Protein AF-Q3SSK1-F1 (afdb_monomer)

Organism: Nitrobacter winogradskyi (strain ATCC 25391 / DSM 10237 / CIP 104748 / NCIMB 11846 / Nb-255) (NCBI:txid323098)

Sequence (100 aa):
MQNDEKHDRQLWCAVLGQAITDATTTRTGKDAQRDQHAAIQWLLTDTIDFPIVCTLAGVDPEAVRERFMRIPGVVEKFQGTQRDRRGSTTQDLTELGVFS

Structure (mmCIF, N/CA/C/O backbone):
data_AF-Q3SSK1-F1
#
_entry.id   AF-Q3SSK1-F1
#
loop_
_atom_site.group_PDB
_atom_site.id
_atom_site.type_symbol
_atom_site.label_atom_id
_atom_site.label_alt_id
_atom_site.label_comp_id
_atom_site.label_asym_id
_atom_site.label_entity_id
_atom_site.label_seq_id
_atom_site.pdbx_PDB_ins_code
_atom_site.Cartn_x
_atom_site.Cartn_y
_atom_site.Cartn_z
_atom_site.occupancy
_atom_site.B_iso_or_equiv
_atom_site.auth_seq_id
_atom_site.auth_comp_id
_atom_site.auth_asym_id
_atom_site.auth_atom_id
_atom_site.pdbx_PDB_model_num
ATOM 1 N N . MET A 1 1 ? 14.721 -20.056 -19.169 1.00 47.31 1 MET A N 1
ATOM 2 C CA . MET A 1 1 ? 14.830 -19.411 -17.842 1.00 47.31 1 MET A CA 1
ATOM 3 C C . MET A 1 1 ? 13.904 -18.194 -17.822 1.00 47.31 1 MET A C 1
ATOM 5 O O . MET A 1 1 ? 14.378 -17.082 -17.953 1.00 47.31 1 MET A O 1
ATOM 9 N N . GLN A 1 2 ? 12.580 -18.398 -17.794 1.00 51.62 2 GLN A N 1
ATOM 10 C CA . GLN A 1 2 ? 11.576 -17.323 -17.981 1.00 51.62 2 GLN A CA 1
ATOM 11 C C . GLN A 1 2 ? 10.466 -17.334 -16.909 1.00 51.62 2 GLN A C 1
ATOM 13 O O . GLN A 1 2 ? 9.464 -16.632 -17.044 1.00 51.62 2 GLN A O 1
ATOM 18 N N . ASN A 1 3 ? 10.603 -18.187 -15.887 1.00 55.69 3 ASN A N 1
ATOM 19 C CA . ASN A 1 3 ? 9.578 -18.382 -14.860 1.00 55.69 3 ASN A CA 1
ATOM 20 C C . ASN A 1 3 ? 9.848 -17.561 -13.596 1.00 55.69 3 ASN A C 1
ATOM 22 O O . ASN A 1 3 ? 8.883 -17.179 -12.943 1.00 55.69 3 ASN A O 1
ATOM 26 N N . ASP A 1 4 ? 11.107 -17.238 -13.299 1.00 61.16 4 ASP A N 1
ATOM 27 C CA . ASP A 1 4 ? 11.490 -16.521 -12.078 1.00 61.16 4 ASP A CA 1
ATOM 28 C C . ASP A 1 4 ? 10.970 -15.075 -12.081 1.00 61.16 4 ASP A C 1
ATOM 30 O O . ASP A 1 4 ? 10.250 -14.685 -11.172 1.00 61.16 4 ASP A O 1
ATOM 34 N N . GLU A 1 5 ? 11.138 -14.335 -13.184 1.00 63.31 5 GLU A N 1
ATOM 35 C CA . GLU A 1 5 ? 10.700 -12.929 -13.292 1.00 63.31 5 GLU A CA 1
ATOM 36 C C . GLU A 1 5 ? 9.182 -12.746 -13.118 1.00 63.31 5 GLU A C 1
ATOM 38 O O . GLU A 1 5 ? 8.701 -11.741 -12.591 1.00 63.31 5 GLU A O 1
ATOM 43 N N . LYS A 1 6 ? 8.391 -13.730 -13.568 1.00 65.75 6 LYS A N 1
ATOM 44 C CA . LYS A 1 6 ? 6.933 -13.721 -13.377 1.00 65.75 6 LYS A CA 1
ATOM 45 C C . LYS A 1 6 ? 6.563 -14.034 -11.930 1.00 65.75 6 LYS A C 1
ATOM 47 O O . LYS A 1 6 ? 5.584 -13.474 -11.440 1.00 65.75 6 LYS A O 1
ATOM 52 N N . HIS A 1 7 ? 7.324 -14.914 -11.283 1.00 70.50 7 HIS A N 1
ATOM 53 C CA . HIS A 1 7 ? 7.134 -15.287 -9.886 1.00 70.50 7 HIS A CA 1
ATOM 54 C C . HIS A 1 7 ? 7.490 -14.124 -8.958 1.00 70.50 7 HIS A C 1
ATOM 56 O O . HIS A 1 7 ? 6.688 -13.762 -8.101 1.00 70.50 7 HIS A O 1
ATOM 62 N N . ASP A 1 8 ? 8.620 -13.464 -9.207 1.00 75.88 8 ASP A N 1
ATOM 63 C CA . ASP A 1 8 ? 9.052 -12.278 -8.470 1.00 75.88 8 ASP A CA 1
ATOM 64 C C . ASP A 1 8 ? 8.027 -11.154 -8.599 1.00 75.88 8 ASP A C 1
ATOM 66 O O . ASP A 1 8 ? 7.572 -10.601 -7.600 1.00 75.88 8 ASP A O 1
ATOM 70 N N . ARG A 1 9 ? 7.550 -10.873 -9.818 1.00 80.19 9 ARG A N 1
ATOM 71 C CA . ARG A 1 9 ? 6.507 -9.860 -10.020 1.00 80.19 9 ARG A CA 1
ATOM 7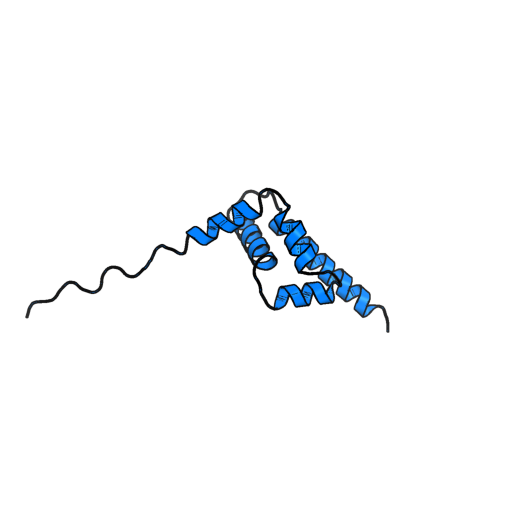2 C C . ARG A 1 9 ? 5.219 -10.190 -9.260 1.00 80.19 9 ARG A C 1
ATOM 74 O O . ARG A 1 9 ? 4.602 -9.299 -8.683 1.00 80.19 9 ARG A O 1
ATOM 81 N N . GLN A 1 10 ? 4.803 -11.457 -9.248 1.00 82.50 10 GLN A N 1
ATOM 82 C CA . GLN A 1 10 ? 3.621 -11.898 -8.501 1.00 82.50 10 GLN A CA 1
ATOM 83 C C . GLN A 1 10 ? 3.802 -11.741 -6.989 1.00 82.50 10 GLN A C 1
ATOM 85 O O . GLN A 1 10 ? 2.863 -11.314 -6.317 1.00 82.50 10 GLN A O 1
ATOM 90 N N . LEU A 1 11 ? 4.998 -12.022 -6.468 1.00 85.94 11 LEU A N 1
ATOM 91 C CA . LEU A 1 11 ? 5.339 -11.799 -5.065 1.00 85.94 11 LEU A CA 1
ATOM 92 C C . LEU A 1 11 ? 5.254 -10.313 -4.711 1.00 85.94 11 LEU A C 1
ATOM 94 O O . LEU A 1 11 ? 4.569 -9.955 -3.756 1.00 85.94 11 LEU A O 1
ATOM 98 N N . TRP A 1 12 ? 5.858 -9.432 -5.510 1.00 85.56 12 TRP A N 1
ATOM 99 C CA . TRP A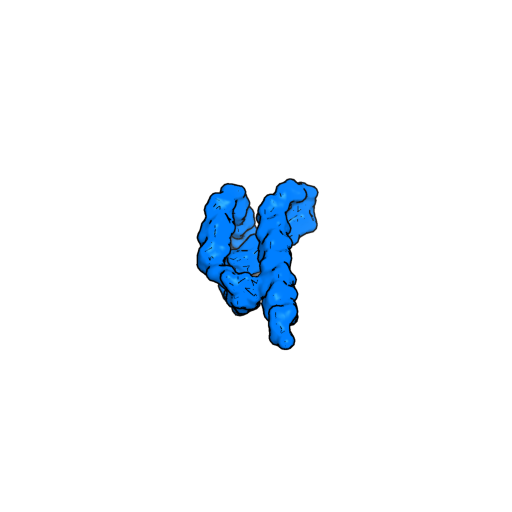 1 12 ? 5.813 -7.990 -5.255 1.00 85.56 12 TRP A CA 1
ATOM 100 C C . TRP A 1 12 ? 4.400 -7.410 -5.389 1.00 85.56 12 TRP A C 1
ATOM 102 O O . TRP A 1 12 ? 3.998 -6.582 -4.572 1.00 85.56 12 TRP A O 1
ATOM 112 N N . CYS A 1 13 ? 3.593 -7.901 -6.336 1.00 84.00 13 CYS A N 1
ATOM 113 C CA . CYS A 1 13 ? 2.167 -7.576 -6.392 1.00 84.00 13 CYS A CA 1
ATOM 114 C C . CYS A 1 13 ? 1.410 -8.052 -5.143 1.00 84.00 13 CYS A C 1
ATOM 116 O O . CYS A 1 13 ? 0.541 -7.329 -4.657 1.00 84.00 13 CYS A O 1
ATOM 118 N N . ALA A 1 14 ? 1.728 -9.236 -4.611 1.00 87.31 14 ALA A N 1
ATOM 119 C CA . ALA A 1 14 ? 1.115 -9.739 -3.384 1.00 87.31 14 ALA A CA 1
ATOM 120 C C . ALA A 1 14 ? 1.499 -8.880 -2.171 1.00 87.31 14 ALA A C 1
ATOM 122 O O . ALA A 1 14 ? 0.628 -8.544 -1.373 1.00 87.31 14 ALA A O 1
ATOM 123 N N . VAL A 1 15 ? 2.761 -8.451 -2.070 1.00 86.62 15 VAL A N 1
ATOM 124 C CA . VAL A 1 15 ? 3.233 -7.536 -1.017 1.00 86.62 15 VAL A CA 1
ATOM 125 C C . VAL A 1 15 ? 2.515 -6.186 -1.100 1.00 86.62 15 VAL A C 1
ATOM 127 O O . VAL A 1 15 ? 2.018 -5.697 -0.089 1.00 86.62 15 VAL A O 1
ATOM 130 N N . LEU A 1 16 ? 2.387 -5.606 -2.298 1.00 84.38 16 LEU A N 1
ATOM 131 C CA . LEU A 1 16 ? 1.638 -4.360 -2.505 1.00 84.38 16 LEU A CA 1
ATOM 132 C C . LEU A 1 16 ? 0.153 -4.516 -2.154 1.00 84.38 16 LEU A C 1
ATOM 134 O O . LEU A 1 16 ? -0.418 -3.660 -1.481 1.00 84.38 16 LEU A O 1
ATOM 138 N N . GLY A 1 17 ? -0.473 -5.616 -2.576 1.00 84.56 17 GLY A N 1
ATOM 139 C CA . GLY A 1 17 ? -1.866 -5.918 -2.248 1.00 84.56 17 GLY A CA 1
ATOM 140 C C . GLY A 1 17 ? -2.089 -6.090 -0.745 1.00 84.56 17 GLY A C 1
ATOM 141 O O . GLY A 1 17 ? -3.068 -5.570 -0.207 1.00 84.56 17 GLY A O 1
ATOM 142 N N . GLN A 1 18 ? -1.156 -6.753 -0.060 1.00 85.62 18 GLN A N 1
ATOM 143 C CA . GLN A 1 18 ?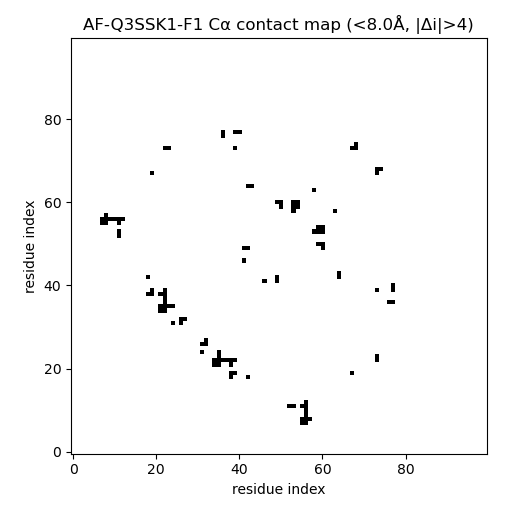 -1.173 -6.903 1.392 1.00 85.62 18 GLN A CA 1
ATOM 144 C C . GLN A 1 18 ? -1.027 -5.545 2.082 1.00 85.62 18 GLN A C 1
ATOM 146 O O . GLN A 1 18 ? -1.849 -5.210 2.925 1.00 85.62 18 GLN A O 1
ATOM 151 N N . ALA A 1 19 ? -0.067 -4.715 1.665 1.00 85.00 19 ALA A N 1
ATOM 152 C CA . ALA A 1 19 ? 0.130 -3.384 2.233 1.00 85.00 19 ALA A CA 1
ATOM 153 C C . ALA A 1 19 ? -1.112 -2.495 2.073 1.00 85.00 19 ALA A C 1
ATOM 155 O O . ALA A 1 19 ? -1.508 -1.807 3.010 1.00 85.00 19 ALA A O 1
ATOM 156 N N . ILE A 1 20 ? -1.779 -2.539 0.914 1.00 83.38 20 ILE A N 1
ATOM 157 C CA . ILE A 1 20 ? -3.043 -1.820 0.696 1.00 83.38 20 ILE A CA 1
ATOM 158 C C . ILE A 1 20 ? -4.156 -2.393 1.583 1.00 83.38 20 ILE A C 1
ATOM 160 O O . ILE A 1 20 ? -4.941 -1.631 2.148 1.00 83.38 20 ILE A O 1
ATOM 164 N N . THR A 1 21 ? -4.232 -3.716 1.730 1.00 85.94 21 THR A N 1
ATOM 165 C CA . THR A 1 21 ? -5.225 -4.383 2.589 1.00 85.94 21 THR A CA 1
ATOM 166 C C . THR A 1 21 ? -5.030 -4.001 4.055 1.00 85.94 21 THR A C 1
ATOM 168 O O . THR A 1 21 ? -5.993 -3.633 4.725 1.00 85.94 21 THR A O 1
ATOM 171 N N . ASP A 1 22 ? -3.790 -3.993 4.535 1.00 83.38 22 ASP A N 1
ATOM 172 C CA . ASP A 1 22 ? -3.442 -3.586 5.896 1.00 83.38 22 ASP A CA 1
ATOM 173 C C . ASP A 1 22 ? -3.718 -2.095 6.109 1.00 83.38 22 ASP A C 1
ATOM 175 O O . ASP A 1 22 ? -4.266 -1.691 7.134 1.00 83.38 22 ASP A O 1
ATOM 179 N N . ALA A 1 23 ? -3.452 -1.265 5.102 1.00 82.62 23 ALA A N 1
ATOM 180 C CA . ALA A 1 23 ? -3.720 0.164 5.162 1.00 82.62 23 ALA A CA 1
ATOM 181 C C . ALA A 1 23 ? -5.225 0.508 5.095 1.00 82.62 23 ALA A C 1
ATOM 183 O O . ALA A 1 23 ? -5.667 1.520 5.648 1.00 82.62 23 ALA A O 1
ATOM 184 N N . THR A 1 24 ? -6.038 -0.341 4.463 1.00 81.44 24 THR A N 1
ATOM 185 C CA . THR A 1 24 ? -7.501 -0.180 4.346 1.00 81.44 24 THR A CA 1
ATOM 186 C C . THR A 1 24 ? -8.290 -1.014 5.351 1.00 81.44 24 THR A C 1
ATOM 188 O O . THR A 1 24 ? -9.520 -0.941 5.380 1.00 81.44 24 THR A O 1
ATOM 191 N N . THR A 1 25 ? -7.607 -1.770 6.213 1.00 81.06 25 THR A N 1
ATOM 192 C CA . THR A 1 25 ? -8.257 -2.637 7.191 1.00 81.06 25 THR A CA 1
ATOM 193 C C . THR A 1 25 ? -9.187 -1.837 8.105 1.00 81.06 25 THR A C 1
ATOM 195 O O . THR A 1 25 ? -8.869 -0.738 8.572 1.00 81.06 25 THR A O 1
ATOM 198 N N . THR A 1 26 ? -10.365 -2.398 8.363 1.00 75.00 26 THR A N 1
ATOM 199 C CA . THR A 1 26 ? -11.369 -1.848 9.288 1.00 75.00 26 THR A CA 1
ATOM 200 C C . THR A 1 26 ? -11.280 -2.487 10.672 1.00 75.00 26 THR A C 1
ATOM 202 O O . THR A 1 26 ? -12.131 -2.242 11.527 1.00 75.00 26 THR A O 1
ATOM 205 N N . ARG A 1 27 ? -10.251 -3.316 10.911 1.00 77.88 27 ARG A N 1
ATOM 206 C CA . ARG A 1 27 ? -10.040 -3.970 12.202 1.00 77.88 27 ARG A CA 1
ATOM 207 C C . ARG A 1 27 ? -9.880 -2.936 13.311 1.00 77.88 27 ARG A C 1
ATOM 209 O O . ARG A 1 27 ? -9.090 -2.000 13.222 1.00 77.88 27 ARG A O 1
ATOM 216 N N . THR A 1 28 ? -10.627 -3.148 14.386 1.00 72.19 28 THR A N 1
ATOM 217 C CA . THR A 1 28 ? -10.604 -2.311 15.581 1.00 72.19 28 THR A CA 1
ATOM 218 C C . THR A 1 28 ? -9.637 -2.898 16.602 1.00 72.19 28 THR A C 1
ATOM 220 O O . THR A 1 28 ? -9.774 -4.055 16.993 1.00 72.19 28 THR A O 1
ATOM 223 N N . GLY A 1 29 ? -8.668 -2.108 17.050 1.00 77.62 29 GLY A N 1
ATOM 224 C CA . GLY A 1 29 ? -7.679 -2.518 18.045 1.00 77.62 29 GLY A CA 1
ATOM 225 C C . GLY A 1 29 ? -6.438 -1.641 17.956 1.00 77.62 29 GLY A C 1
ATOM 226 O O . GLY A 1 29 ? -6.128 -1.129 16.883 1.00 77.62 29 GLY A O 1
ATOM 227 N N . LYS A 1 30 ? -5.732 -1.447 19.076 1.00 76.88 30 LYS A N 1
ATOM 228 C CA . LYS A 1 30 ? -4.523 -0.607 19.099 1.00 76.88 30 LYS A CA 1
ATOM 229 C C . LYS A 1 30 ? -3.452 -1.141 18.146 1.00 76.88 30 LYS A C 1
ATOM 231 O O . LYS A 1 30 ? -2.862 -0.357 17.416 1.00 76.88 30 LYS A O 1
ATOM 236 N N . ASP A 1 31 ? -3.257 -2.457 18.104 1.00 78.69 31 ASP A N 1
ATOM 237 C CA . ASP A 1 31 ? -2.270 -3.083 17.217 1.00 78.69 31 ASP A CA 1
ATOM 238 C C . ASP A 1 31 ? -2.681 -2.966 15.746 1.00 78.69 31 ASP A C 1
ATOM 240 O O . ASP A 1 31 ? -1.914 -2.459 14.938 1.00 78.69 31 ASP A O 1
ATOM 244 N N . ALA A 1 32 ? -3.947 -3.254 15.426 1.00 77.75 32 ALA A N 1
ATOM 245 C CA . ALA A 1 32 ? -4.481 -3.078 14.074 1.00 77.75 32 ALA A CA 1
ATOM 246 C C . ALA A 1 32 ? -4.377 -1.624 13.574 1.00 77.75 32 ALA A C 1
ATOM 248 O O . ALA A 1 32 ? -4.099 -1.385 12.402 1.00 77.75 32 ALA A O 1
ATOM 249 N N . GLN A 1 33 ? -4.568 -0.641 14.459 1.00 79.56 33 GLN A N 1
ATOM 250 C CA . GLN A 1 33 ? -4.425 0.773 14.118 1.00 79.56 33 GLN A CA 1
ATOM 251 C C . GLN A 1 33 ? -2.956 1.162 13.884 1.00 79.56 33 GLN A C 1
ATOM 253 O O . GLN A 1 33 ? -2.680 1.996 13.021 1.00 79.56 33 GLN A O 1
ATOM 258 N N . ARG A 1 34 ? -2.014 0.556 14.618 1.00 79.94 34 ARG A N 1
ATOM 259 C CA . ARG A 1 34 ? -0.569 0.747 14.413 1.00 79.94 34 ARG A CA 1
ATOM 260 C C . ARG A 1 34 ? -0.110 0.139 13.095 1.00 79.94 34 ARG A C 1
ATOM 262 O O . ARG A 1 34 ? 0.583 0.829 12.354 1.00 79.94 34 ARG A O 1
ATOM 269 N N . ASP A 1 35 ? -0.537 -1.082 12.788 1.00 81.12 35 ASP A N 1
ATOM 270 C CA .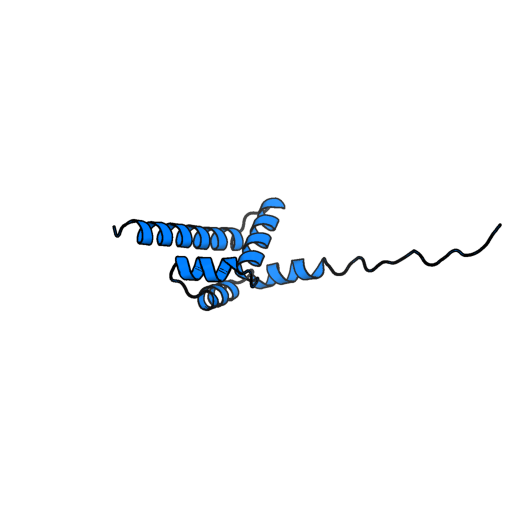 ASP A 1 35 ? -0.205 -1.770 11.536 1.00 81.12 35 ASP A CA 1
ATOM 271 C C . ASP A 1 35 ? -0.773 -1.009 10.334 1.00 81.12 35 ASP A C 1
ATOM 273 O O . ASP A 1 35 ? -0.052 -0.709 9.383 1.00 81.12 35 ASP A O 1
ATOM 277 N N . GLN A 1 36 ? -2.033 -0.569 10.433 1.00 82.19 36 GLN A N 1
ATOM 278 C CA . GLN A 1 36 ? -2.657 0.297 9.437 1.00 82.19 36 GLN A CA 1
ATOM 279 C C . GLN A 1 36 ? -1.857 1.586 9.236 1.00 82.19 36 GLN A C 1
ATOM 281 O O . GLN A 1 36 ? -1.599 1.993 8.105 1.00 82.19 36 GLN A O 1
ATOM 286 N N . HIS A 1 37 ? -1.453 2.246 10.323 1.00 79.56 37 HIS A N 1
ATOM 287 C CA . HIS A 1 37 ? -0.706 3.492 10.227 1.00 79.56 37 HIS A CA 1
ATOM 288 C C . HIS A 1 37 ? 0.696 3.283 9.643 1.00 79.56 37 HIS A C 1
ATOM 290 O O . HIS A 1 37 ? 1.131 4.085 8.821 1.00 79.56 37 HIS A O 1
ATOM 296 N N . ALA A 1 38 ? 1.385 2.205 10.019 1.00 82.12 38 ALA A N 1
ATOM 297 C CA . ALA A 1 38 ? 2.681 1.837 9.463 1.00 82.12 38 ALA A CA 1
ATOM 298 C C . ALA A 1 38 ? 2.584 1.544 7.958 1.00 82.12 38 ALA A C 1
ATOM 300 O O . ALA A 1 38 ? 3.413 2.033 7.195 1.00 82.12 38 ALA A O 1
ATOM 301 N N . ALA A 1 39 ? 1.540 0.835 7.518 1.00 84.06 39 ALA A N 1
ATOM 302 C CA . ALA A 1 39 ? 1.290 0.560 6.106 1.00 84.06 39 ALA A CA 1
ATOM 303 C C . ALA A 1 39 ? 0.967 1.841 5.314 1.00 84.06 39 ALA A C 1
ATOM 305 O O . ALA A 1 39 ? 1.535 2.068 4.248 1.00 84.06 39 ALA A O 1
ATOM 306 N N . ILE A 1 40 ? 0.120 2.727 5.857 1.00 83.12 40 ILE A N 1
ATOM 307 C CA . ILE A 1 40 ? -0.170 4.041 5.255 1.00 83.12 40 ILE A CA 1
ATOM 308 C C . ILE A 1 40 ? 1.110 4.880 5.149 1.00 83.12 40 ILE A C 1
ATOM 310 O O . ILE A 1 40 ? 1.372 5.466 4.101 1.00 83.12 40 ILE A O 1
ATOM 314 N N . GLN A 1 41 ? 1.914 4.938 6.217 1.00 81.94 41 GLN A N 1
ATOM 315 C CA . GLN A 1 41 ? 3.200 5.638 6.215 1.00 81.94 41 GLN A CA 1
ATOM 316 C C . GLN A 1 41 ? 4.136 5.050 5.161 1.00 81.94 41 GLN A C 1
ATOM 318 O O . GLN A 1 41 ? 4.743 5.813 4.424 1.00 81.94 41 GLN A O 1
ATOM 323 N N . TRP A 1 42 ? 4.227 3.728 5.041 1.00 81.19 42 TRP A N 1
ATOM 324 C CA . TRP A 1 42 ? 5.076 3.077 4.046 1.00 81.19 42 TRP A CA 1
ATOM 325 C C . TRP A 1 42 ? 4.636 3.365 2.600 1.00 81.19 42 TRP A C 1
ATOM 327 O O . TRP A 1 42 ? 5.486 3.598 1.748 1.00 81.19 42 TRP A O 1
ATOM 337 N N . LEU A 1 43 ? 3.326 3.429 2.328 1.00 78.12 43 LEU A N 1
ATOM 338 C CA . LEU A 1 43 ? 2.779 3.749 1.000 1.00 78.12 43 LEU A CA 1
ATOM 339 C C . LEU A 1 43 ? 2.917 5.237 0.621 1.00 78.12 43 LEU A C 1
ATOM 341 O O . LEU A 1 43 ? 3.075 5.567 -0.557 1.00 78.12 43 LEU A O 1
ATOM 345 N N . LEU A 1 44 ? 2.811 6.141 1.601 1.00 76.06 44 LEU A N 1
ATOM 346 C CA . LEU A 1 44 ? 2.793 7.594 1.379 1.00 76.06 44 LEU A CA 1
ATOM 347 C C . LEU A 1 44 ? 4.147 8.277 1.600 1.00 76.06 44 LEU A C 1
ATOM 349 O O . LEU A 1 44 ? 4.350 9.382 1.103 1.00 76.06 44 LEU A O 1
ATOM 353 N N . THR A 1 45 ? 5.061 7.657 2.344 1.00 76.00 45 THR A N 1
ATOM 354 C CA . THR A 1 45 ? 6.407 8.199 2.553 1.00 76.00 45 THR A CA 1
ATOM 355 C C . THR A 1 45 ? 7.278 7.888 1.345 1.00 76.00 45 THR A C 1
ATOM 357 O O . THR A 1 45 ? 7.190 6.817 0.745 1.00 76.00 45 THR A O 1
ATO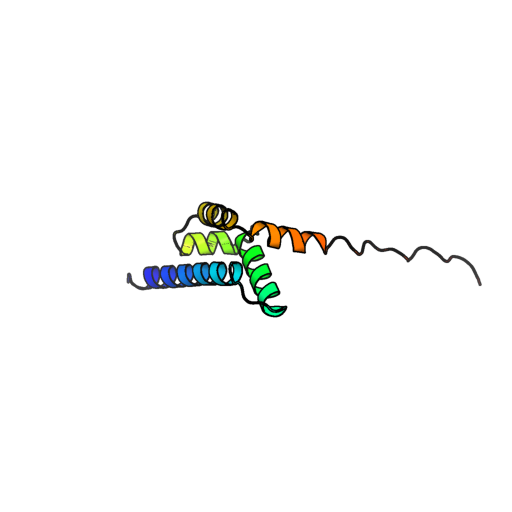M 360 N N . ASP A 1 46 ? 8.153 8.827 0.997 1.00 64.25 46 ASP A N 1
ATOM 361 C CA . ASP A 1 46 ? 9.156 8.652 -0.049 1.00 64.25 46 ASP A CA 1
ATOM 362 C C . ASP A 1 46 ? 10.354 7.836 0.456 1.00 64.25 46 ASP A C 1
ATOM 364 O O . ASP A 1 46 ? 11.482 8.310 0.565 1.00 64.25 46 ASP A O 1
ATOM 368 N N . THR A 1 47 ? 10.086 6.600 0.875 1.00 71.00 47 THR A N 1
ATOM 369 C CA . THR A 1 47 ? 11.142 5.636 1.176 1.00 71.00 47 THR A CA 1
ATOM 370 C C . THR A 1 47 ? 11.679 5.056 -0.129 1.00 71.00 47 THR A C 1
ATOM 372 O O . THR A 1 47 ? 10.923 4.810 -1.066 1.00 71.00 47 THR A O 1
ATOM 375 N N . ILE A 1 48 ? 12.991 4.810 -0.184 1.00 69.56 48 ILE A N 1
ATOM 376 C CA . ILE A 1 48 ? 13.685 4.245 -1.357 1.00 69.56 48 ILE A CA 1
ATOM 377 C C . ILE A 1 48 ? 13.098 2.880 -1.759 1.00 69.56 48 ILE A C 1
ATOM 379 O O . ILE A 1 48 ? 13.098 2.523 -2.935 1.00 69.56 48 ILE A O 1
ATOM 383 N N . ASP A 1 49 ? 12.539 2.140 -0.801 1.00 76.06 49 ASP A N 1
ATOM 384 C CA . ASP A 1 49 ? 12.012 0.792 -1.016 1.00 76.06 49 ASP A CA 1
ATOM 385 C C . ASP A 1 49 ? 10.719 0.778 -1.847 1.00 76.06 49 ASP A C 1
ATOM 387 O O . ASP A 1 49 ? 10.508 -0.128 -2.653 1.00 76.06 49 ASP A O 1
ATOM 391 N N . PHE A 1 50 ? 9.855 1.788 -1.704 1.00 77.00 50 PHE A N 1
ATOM 392 C CA . PHE A 1 50 ? 8.561 1.83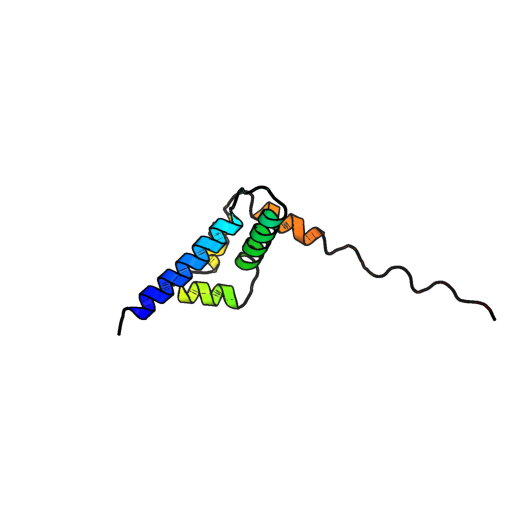7 -2.391 1.00 77.00 50 PHE A CA 1
ATOM 393 C C . PHE A 1 50 ? 8.666 1.909 -3.931 1.00 77.00 50 PHE A C 1
ATOM 395 O O . PHE A 1 50 ? 8.054 1.070 -4.601 1.00 77.00 50 PHE A O 1
ATOM 402 N N . PRO A 1 51 ? 9.442 2.831 -4.539 1.00 80.31 51 PRO A N 1
ATOM 403 C CA . PRO A 1 51 ? 9.606 2.876 -5.991 1.00 80.31 51 PRO A CA 1
ATOM 404 C C . PRO A 1 51 ? 10.345 1.646 -6.536 1.00 80.31 51 PRO A C 1
ATOM 406 O O . PRO A 1 51 ? 10.056 1.217 -7.655 1.00 80.31 51 PRO A O 1
ATOM 409 N N . ILE A 1 52 ? 11.236 1.028 -5.750 1.00 82.75 52 ILE A N 1
ATOM 410 C CA . ILE A 1 52 ? 11.900 -0.229 -6.124 1.00 82.75 52 ILE A CA 1
ATOM 411 C C . ILE A 1 52 ? 10.868 -1.356 -6.221 1.00 82.75 52 ILE A C 1
ATOM 413 O O . ILE A 1 52 ? 10.784 -2.018 -7.253 1.00 82.75 52 ILE A O 1
ATOM 417 N N . VAL A 1 53 ? 10.030 -1.536 -5.197 1.00 82.56 53 VAL A N 1
ATOM 418 C CA . VAL A 1 53 ? 8.966 -2.555 -5.197 1.00 82.56 53 VAL A CA 1
ATOM 419 C C . VAL A 1 53 ? 7.957 -2.309 -6.320 1.00 82.56 53 VAL A C 1
ATOM 421 O O . VAL A 1 53 ? 7.549 -3.255 -6.990 1.00 82.56 53 VAL A O 1
ATOM 424 N N . CYS A 1 54 ? 7.591 -1.051 -6.582 1.00 82.06 54 CYS A N 1
ATOM 425 C CA . CYS A 1 54 ? 6.708 -0.700 -7.695 1.00 82.06 54 CYS A CA 1
ATOM 426 C C . CYS A 1 54 ? 7.333 -1.059 -9.053 1.00 82.06 54 CYS A C 1
ATOM 428 O O . CYS A 1 54 ? 6.676 -1.684 -9.886 1.00 82.06 54 CYS A O 1
ATOM 430 N N . THR A 1 55 ? 8.625 -0.775 -9.237 1.00 83.56 55 THR A N 1
ATOM 431 C CA . THR A 1 55 ? 9.374 -1.151 -10.446 1.00 83.56 55 THR A CA 1
ATOM 432 C C . THR A 1 55 ? 9.432 -2.671 -10.621 1.00 83.56 55 THR A C 1
ATOM 434 O O . THR A 1 55 ? 9.194 -3.173 -11.718 1.00 83.56 55 THR A O 1
ATOM 437 N N . LEU A 1 56 ? 9.668 -3.420 -9.538 1.00 81.69 56 LEU A N 1
ATOM 438 C CA . LEU A 1 56 ? 9.703 -4.888 -9.546 1.00 81.69 56 LEU A CA 1
ATOM 439 C C . LEU A 1 56 ? 8.321 -5.518 -9.792 1.00 81.69 56 LEU A C 1
ATOM 441 O O . LEU A 1 56 ? 8.215 -6.567 -10.427 1.00 81.69 56 LEU A O 1
ATOM 445 N N . ALA A 1 57 ? 7.252 -4.868 -9.334 1.00 82.12 57 ALA A N 1
ATOM 446 C CA . ALA A 1 57 ? 5.873 -5.254 -9.613 1.00 82.12 57 ALA A CA 1
ATOM 447 C C . ALA A 1 57 ? 5.390 -4.809 -11.011 1.00 82.12 57 ALA A C 1
ATOM 449 O O . ALA A 1 57 ? 4.356 -5.285 -11.484 1.00 82.12 57 ALA A O 1
ATOM 450 N N . GLY A 1 58 ? 6.130 -3.927 -11.691 1.00 81.94 58 GLY A N 1
ATOM 451 C CA . GLY A 1 58 ? 5.743 -3.350 -12.980 1.00 81.94 58 GLY A CA 1
ATOM 452 C C . GLY A 1 58 ? 4.566 -2.376 -12.880 1.00 81.94 58 GLY A C 1
ATOM 453 O O . GLY A 1 58 ? 3.775 -2.275 -13.818 1.00 81.94 58 GLY A O 1
ATOM 454 N N . VAL A 1 59 ? 4.416 -1.700 -11.739 1.00 81.00 59 VAL A N 1
ATOM 455 C CA . VAL A 1 59 ? 3.374 -0.696 -11.492 1.00 81.00 59 VAL A CA 1
ATOM 456 C C . VAL A 1 59 ? 3.997 0.672 -11.255 1.00 81.00 59 VAL A C 1
ATOM 458 O O . VAL A 1 59 ? 5.110 0.784 -10.750 1.00 81.00 59 VAL A O 1
ATOM 461 N N . ASP A 1 60 ? 3.264 1.719 -11.613 1.00 83.31 60 ASP A N 1
ATOM 462 C CA . ASP A 1 60 ? 3.724 3.085 -11.408 1.00 83.31 60 ASP A CA 1
ATOM 463 C C . ASP A 1 60 ? 3.485 3.524 -9.946 1.00 83.31 60 ASP A C 1
ATOM 465 O O . ASP A 1 60 ? 2.343 3.454 -9.469 1.00 83.31 60 ASP A O 1
ATOM 469 N N . PRO A 1 61 ? 4.532 3.946 -9.210 1.00 80.88 61 PRO A N 1
ATOM 470 C CA . PRO A 1 61 ? 4.407 4.317 -7.801 1.00 80.88 61 PRO A CA 1
ATOM 471 C C . PRO A 1 61 ? 3.489 5.528 -7.598 1.00 80.88 61 PRO A C 1
ATOM 473 O O . PRO A 1 61 ? 2.775 5.603 -6.596 1.00 80.88 61 PRO A O 1
ATOM 476 N N . GLU A 1 62 ? 3.467 6.461 -8.548 1.00 81.19 62 GLU A N 1
ATOM 477 C CA . GLU A 1 62 ? 2.663 7.676 -8.471 1.00 81.19 62 GLU A CA 1
ATOM 478 C C . GLU A 1 62 ? 1.184 7.361 -8.719 1.00 81.19 62 GLU A C 1
ATOM 480 O O . GLU A 1 62 ? 0.323 7.791 -7.951 1.00 81.19 62 GLU A O 1
ATOM 485 N N . ALA A 1 63 ? 0.886 6.488 -9.686 1.00 82.31 63 ALA A N 1
ATOM 486 C CA . ALA A 1 63 ? -0.469 5.992 -9.928 1.00 82.31 63 ALA A CA 1
ATOM 487 C C . ALA A 1 63 ? -1.040 5.209 -8.730 1.00 82.31 63 ALA A C 1
ATOM 489 O O . ALA A 1 63 ? -2.239 5.296 -8.435 1.00 82.31 63 ALA A O 1
ATOM 490 N N . VAL A 1 64 ? -0.201 4.440 -8.023 1.00 81.38 64 VAL A N 1
ATOM 491 C CA . VAL A 1 64 ? -0.603 3.741 -6.791 1.00 81.38 64 VAL A CA 1
ATOM 492 C C . VAL A 1 64 ? -0.913 4.750 -5.687 1.00 81.38 64 VAL A C 1
ATOM 494 O O . VAL A 1 64 ? -1.973 4.651 -5.067 1.00 81.38 64 VAL A O 1
ATOM 497 N N . ARG A 1 65 ? -0.047 5.749 -5.479 1.00 80.81 65 ARG A N 1
ATOM 498 C CA . ARG A 1 65 ? -0.262 6.820 -4.492 1.00 80.81 65 ARG A CA 1
ATOM 499 C C . ARG A 1 65 ? -1.526 7.621 -4.786 1.00 80.81 65 ARG A C 1
ATOM 501 O O . ARG A 1 65 ? -2.330 7.821 -3.880 1.00 80.81 65 ARG A O 1
ATOM 508 N N . GLU A 1 66 ? -1.750 8.012 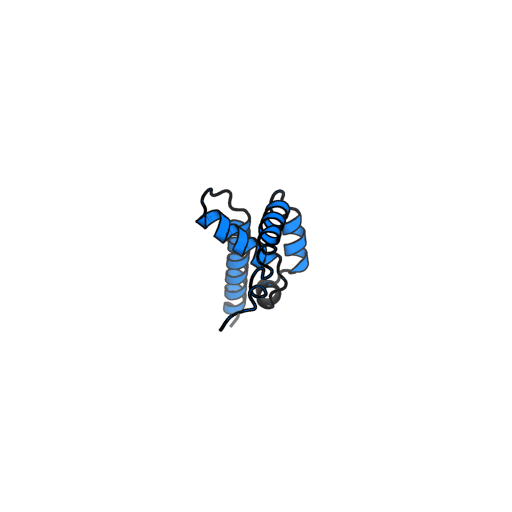-6.037 1.00 82.56 66 GLU A N 1
ATOM 509 C CA . GLU A 1 66 ? -2.942 8.756 -6.451 1.00 82.56 66 GLU A CA 1
ATOM 510 C C . GLU A 1 66 ? -4.223 7.957 -6.169 1.00 82.56 66 GLU A C 1
ATOM 512 O O . GLU A 1 66 ? -5.165 8.463 -5.548 1.00 82.56 66 GLU A O 1
ATOM 517 N N . ARG A 1 67 ? -4.255 6.674 -6.556 1.00 82.00 67 ARG A N 1
ATOM 518 C CA . ARG A 1 67 ? -5.395 5.794 -6.255 1.00 82.00 67 ARG A CA 1
ATOM 519 C C . ARG A 1 67 ? -5.597 5.613 -4.760 1.00 82.00 67 ARG A C 1
ATOM 521 O O . ARG A 1 67 ? -6.740 5.597 -4.312 1.00 82.00 67 ARG A O 1
ATOM 528 N N . PHE A 1 68 ? -4.511 5.492 -4.006 1.00 78.88 68 PHE A N 1
ATOM 529 C CA . PHE A 1 68 ? -4.554 5.302 -2.565 1.00 78.88 68 PHE A CA 1
ATOM 530 C C . PHE A 1 68 ? -5.071 6.551 -1.834 1.00 78.88 68 PHE A C 1
ATOM 532 O O . PHE A 1 68 ? -5.931 6.442 -0.962 1.00 78.88 68 PHE A O 1
ATOM 539 N N . MET A 1 69 ? -4.650 7.749 -2.251 1.00 77.50 69 MET A N 1
ATOM 540 C CA . MET A 1 69 ? -5.173 9.025 -1.743 1.00 77.50 69 MET A CA 1
ATOM 541 C C . MET A 1 69 ? -6.660 9.229 -2.052 1.00 77.50 69 MET A C 1
ATOM 543 O O . MET A 1 69 ? -7.353 9.935 -1.320 1.00 77.50 69 MET A O 1
ATOM 547 N N . ARG A 1 70 ? -7.174 8.595 -3.111 1.00 80.00 70 ARG A N 1
ATOM 548 C CA . ARG A 1 70 ? -8.597 8.637 -3.472 1.00 80.00 70 ARG A CA 1
ATOM 549 C C . ARG A 1 70 ? -9.486 7.811 -2.536 1.00 80.00 70 ARG A C 1
ATOM 551 O O . ARG A 1 70 ? -10.706 7.959 -2.590 1.00 80.00 70 ARG A O 1
ATOM 558 N N . ILE A 1 71 ? -8.907 6.941 -1.704 1.00 76.81 71 ILE A N 1
ATOM 559 C CA . ILE A 1 71 ? -9.661 6.108 -0.765 1.00 76.81 71 ILE A CA 1
ATOM 560 C C . ILE A 1 71 ? -10.098 6.972 0.432 1.00 76.81 71 ILE A C 1
ATOM 562 O O . ILE A 1 71 ? -9.250 7.499 1.163 1.00 76.81 71 ILE A O 1
ATOM 566 N N . PRO A 1 72 ? -11.413 7.120 0.678 1.00 67.25 72 PRO A N 1
ATOM 567 C CA . PRO A 1 72 ? -11.909 7.909 1.798 1.00 67.25 72 PRO A CA 1
ATOM 568 C C . PRO A 1 72 ? -11.463 7.296 3.136 1.00 67.25 72 PRO A C 1
ATOM 570 O O . PRO A 1 72 ? -11.552 6.088 3.340 1.00 67.25 72 PRO A O 1
ATOM 573 N N . GLY A 1 73 ? -10.970 8.136 4.051 1.00 65.44 73 GLY A N 1
ATOM 574 C CA . GLY A 1 73 ? -10.502 7.733 5.386 1.00 65.44 73 GLY A CA 1
ATOM 575 C C . GLY A 1 73 ? -8.994 7.477 5.510 1.00 65.44 73 GLY A C 1
ATOM 576 O O . GLY A 1 73 ? -8.468 7.516 6.620 1.00 65.44 73 GLY A O 1
ATOM 577 N N . VAL A 1 74 ? -8.263 7.299 4.403 1.00 66.94 74 VAL A N 1
ATOM 578 C CA . VAL A 1 74 ? -6.792 7.150 4.423 1.00 66.94 74 VAL A CA 1
ATOM 579 C C . VAL A 1 74 ? -6.101 8.467 4.792 1.00 66.94 74 VAL A C 1
ATOM 581 O O . VAL A 1 74 ? -5.245 8.506 5.676 1.00 66.94 74 VAL A O 1
ATOM 584 N N . VAL A 1 75 ? -6.500 9.562 4.141 1.00 60.62 75 VAL A N 1
ATOM 585 C CA . VAL A 1 75 ? -5.884 10.891 4.312 1.00 60.62 75 VAL A CA 1
ATOM 586 C C . VAL A 1 75 ? -6.120 11.448 5.722 1.00 60.62 75 VAL A C 1
ATOM 588 O O . VAL A 1 75 ? -5.232 12.067 6.306 1.00 60.62 75 VAL A O 1
ATOM 591 N N . GLU A 1 76 ? -7.286 11.168 6.308 1.00 61.53 76 GLU A N 1
ATOM 592 C CA . GLU A 1 76 ? -7.629 11.569 7.678 1.00 61.53 76 GLU A CA 1
ATOM 593 C C . GLU A 1 76 ? -6.744 10.853 8.714 1.00 61.53 76 GLU A C 1
ATOM 595 O O . GLU A 1 76 ? -6.205 11.478 9.631 1.00 61.53 76 GLU A O 1
ATOM 600 N N . LYS A 1 77 ? -6.498 9.551 8.512 1.00 62.06 77 LYS A N 1
ATOM 601 C CA . LYS A 1 77 ? -5.629 8.737 9.376 1.00 62.06 77 LYS A CA 1
ATOM 602 C C . LYS A 1 77 ? -4.151 9.122 9.272 1.00 62.06 77 LYS A C 1
ATOM 604 O O . LYS A 1 77 ? -3.426 8.977 10.254 1.00 62.06 77 LYS A O 1
ATOM 609 N N . PHE A 1 78 ? -3.699 9.618 8.119 1.00 60.28 78 PHE A N 1
ATOM 610 C CA . PHE A 1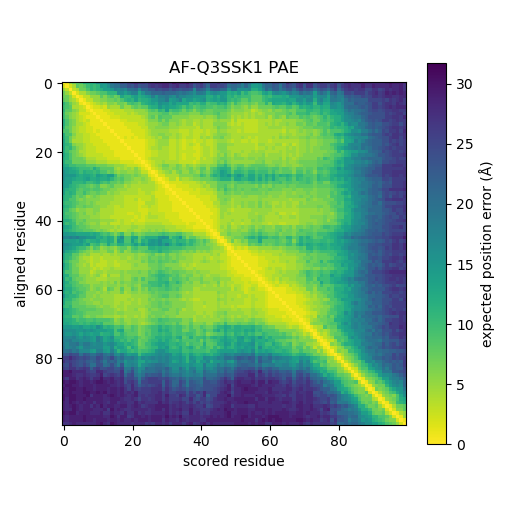 78 ? -2.332 10.119 7.945 1.00 60.28 78 PHE A CA 1
ATOM 611 C C . PHE A 1 78 ? -2.093 11.421 8.732 1.00 60.28 78 PHE A C 1
ATOM 613 O O . PHE A 1 78 ? -1.083 11.553 9.422 1.00 60.28 78 PHE A O 1
ATOM 620 N N . GLN A 1 79 ? -3.049 12.357 8.703 1.00 55.12 79 GLN A N 1
ATOM 621 C CA . GLN A 1 79 ? -2.926 13.655 9.383 1.00 55.12 79 GLN A CA 1
ATOM 622 C C . GLN A 1 79 ? -2.996 13.557 10.918 1.00 55.12 79 GLN A C 1
ATOM 624 O O . GLN A 1 79 ? -2.393 14.382 11.610 1.00 55.12 79 GLN A O 1
ATOM 629 N N . GLY A 1 80 ? -3.691 12.548 11.459 1.00 50.53 80 GLY A N 1
ATOM 630 C CA . GLY A 1 80 ? -3.844 12.350 12.906 1.00 50.53 80 GLY A CA 1
ATOM 631 C C . GLY A 1 80 ? -2.525 12.109 13.650 1.00 50.53 80 GLY A C 1
ATOM 632 O O . GLY A 1 80 ? -2.330 12.638 14.740 1.00 50.53 80 GLY A O 1
ATOM 633 N N . THR A 1 81 ? -1.579 11.390 13.047 1.00 49.12 81 THR A N 1
ATOM 634 C CA . THR A 1 81 ? -0.346 10.958 13.735 1.00 49.12 81 THR A CA 1
ATOM 635 C C . THR A 1 81 ? 0.814 11.936 13.556 1.00 49.12 81 THR A C 1
ATOM 637 O O . THR A 1 81 ? 1.730 11.972 14.376 1.00 49.12 81 THR A O 1
ATOM 640 N N . GLN A 1 82 ? 0.765 12.808 12.541 1.00 50.38 82 GLN A N 1
ATOM 641 C CA . GLN A 1 82 ? 1.749 13.887 12.391 1.00 50.38 82 GLN A CA 1
ATOM 642 C C . GLN A 1 82 ? 1.600 14.964 13.488 1.00 50.38 82 GLN A C 1
ATOM 644 O O . GLN A 1 82 ? 2.559 15.683 13.777 1.00 50.38 82 GLN A O 1
ATOM 649 N N . ARG A 1 83 ? 0.429 15.072 14.140 1.00 44.16 83 ARG A N 1
ATOM 650 C CA . ARG A 1 83 ? 0.206 16.021 15.248 1.00 44.16 83 ARG A CA 1
ATOM 651 C C . ARG A 1 83 ? 0.859 15.620 16.574 1.00 44.16 83 ARG A C 1
ATOM 653 O O . ARG A 1 83 ? 1.104 16.513 17.379 1.00 44.16 83 ARG A O 1
ATOM 660 N N . ASP A 1 84 ? 1.209 14.352 16.786 1.00 46.91 84 ASP A N 1
ATOM 661 C CA . ASP A 1 84 ? 1.681 13.879 18.100 1.00 46.91 84 ASP A CA 1
ATOM 662 C C . ASP A 1 84 ? 3.193 14.076 18.346 1.00 46.91 84 ASP A C 1
ATOM 664 O O . ASP A 1 84 ? 3.681 13.917 19.458 1.00 46.91 84 ASP A O 1
ATOM 668 N N . ARG A 1 85 ? 3.970 14.508 17.340 1.00 47.97 85 ARG A N 1
ATOM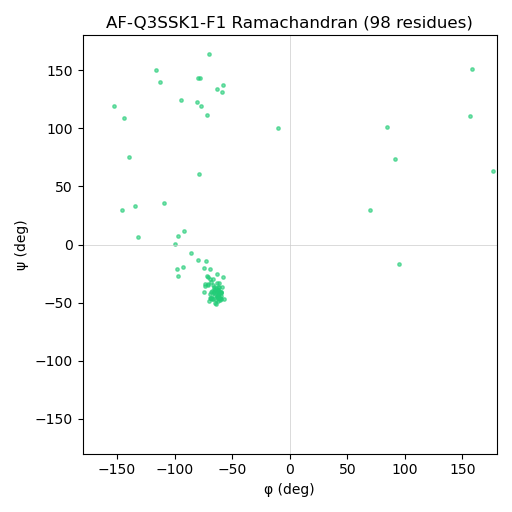 669 C CA . ARG A 1 85 ? 5.413 14.806 17.506 1.00 47.97 85 ARG A CA 1
ATOM 670 C C . ARG A 1 85 ? 5.743 16.260 17.863 1.00 47.97 85 ARG A C 1
ATOM 672 O O . ARG A 1 85 ? 6.908 16.645 17.807 1.00 47.97 85 ARG A O 1
ATOM 679 N N . ARG A 1 86 ? 4.759 17.088 18.235 1.00 41.81 86 ARG A N 1
ATOM 680 C CA . ARG A 1 86 ? 4.985 18.498 18.624 1.00 41.81 86 ARG A CA 1
ATOM 681 C C . ARG A 1 86 ? 4.778 18.768 20.119 1.00 41.81 86 ARG A C 1
ATOM 683 O O . ARG A 1 86 ? 4.314 19.836 20.497 1.00 41.81 86 ARG A O 1
ATOM 690 N N . GLY A 1 87 ? 5.149 17.808 20.963 1.00 50.28 87 GLY A N 1
ATOM 691 C CA . GLY A 1 87 ? 5.126 17.952 22.417 1.00 50.28 87 GLY A CA 1
ATOM 692 C C . GLY A 1 87 ? 6.348 17.329 23.081 1.00 50.28 87 GLY A C 1
ATOM 693 O O . GLY A 1 87 ? 6.240 16.245 23.635 1.00 50.28 87 GLY A O 1
ATOM 694 N N . SER A 1 88 ? 7.506 17.990 22.990 1.00 45.62 88 SER A N 1
ATOM 695 C CA . SER A 1 88 ? 8.555 18.039 24.032 1.00 45.62 88 SER A CA 1
ATOM 696 C C . SER A 1 88 ? 9.750 18.830 23.497 1.00 45.62 88 SER A C 1
ATOM 698 O O . SER A 1 88 ? 10.845 18.309 23.308 1.00 45.62 88 SER A O 1
ATOM 700 N N . THR A 1 89 ? 9.526 20.114 23.208 1.00 50.59 89 THR A N 1
ATOM 701 C CA . THR A 1 89 ? 10.630 21.073 23.263 1.00 50.59 89 THR A CA 1
ATOM 702 C C . THR A 1 89 ? 10.936 21.261 24.739 1.00 50.59 89 THR A C 1
ATOM 704 O O . THR A 1 89 ? 10.101 21.785 25.469 1.00 50.59 89 THR A O 1
ATOM 707 N N . THR A 1 90 ? 12.102 20.763 25.141 1.00 56.00 90 THR A N 1
ATOM 708 C CA . THR A 1 90 ? 12.868 21.094 26.344 1.00 56.00 90 THR A CA 1
ATOM 709 C C . THR A 1 90 ? 12.332 22.321 27.081 1.00 56.00 90 THR A C 1
ATOM 711 O O . THR A 1 90 ? 12.612 23.456 26.699 1.00 56.00 90 THR A O 1
ATOM 714 N N . GLN A 1 91 ? 11.577 22.092 28.149 1.00 53.44 91 GLN A N 1
ATOM 715 C CA . GLN A 1 91 ? 11.469 23.054 29.230 1.00 53.44 91 GLN A CA 1
ATOM 716 C C . GLN A 1 91 ? 12.133 22.440 30.453 1.00 53.44 91 GLN A C 1
ATOM 718 O O . GLN A 1 91 ? 11.972 21.251 30.719 1.00 53.44 91 GLN A O 1
ATOM 723 N N . ASP A 1 92 ? 12.855 23.307 31.153 1.00 51.84 92 ASP A N 1
ATOM 724 C CA . ASP A 1 92 ? 13.418 23.123 32.486 1.00 51.84 92 ASP A CA 1
ATOM 725 C C . ASP A 1 92 ? 14.847 22.568 32.589 1.00 51.84 92 ASP A C 1
ATOM 727 O O . ASP A 1 92 ? 15.068 21.434 32.993 1.00 51.84 92 ASP A O 1
ATOM 731 N N . LEU A 1 93 ? 15.843 23.404 32.260 1.00 55.69 93 LEU A N 1
ATOM 732 C CA . LEU A 1 93 ? 17.186 23.313 32.860 1.00 55.69 93 LEU A CA 1
ATOM 733 C C . LEU A 1 93 ? 17.868 24.688 33.047 1.00 55.69 93 LEU A C 1
ATOM 735 O O . LEU A 1 93 ? 19.095 24.778 33.042 1.00 55.69 93 LEU A O 1
ATOM 739 N N . THR A 1 94 ? 17.107 25.771 33.251 1.00 58.38 94 THR A N 1
ATOM 740 C CA . THR A 1 94 ? 17.722 27.099 33.459 1.00 58.38 94 THR A CA 1
ATOM 741 C C . THR A 1 94 ? 17.143 27.915 34.603 1.00 58.38 94 THR A C 1
ATOM 743 O O . THR A 1 94 ? 17.169 29.126 34.509 1.00 58.38 94 THR A O 1
ATOM 746 N N . GLU A 1 95 ? 16.694 27.310 35.699 1.00 52.44 95 GLU A N 1
ATOM 747 C CA . GLU A 1 95 ? 16.646 27.982 37.010 1.00 52.44 95 GLU A CA 1
ATOM 748 C C . GLU A 1 95 ? 16.990 26.892 38.033 1.00 52.44 95 GLU A C 1
ATOM 750 O O . GLU A 1 95 ? 16.308 25.884 38.122 1.00 52.44 95 GLU A O 1
ATOM 755 N N . LEU A 1 96 ? 18.151 26.897 38.682 1.00 49.66 96 LEU A N 1
ATOM 756 C CA . LEU A 1 96 ? 18.441 27.765 39.812 1.00 49.66 96 LEU A CA 1
ATOM 757 C C . LEU A 1 96 ? 19.948 28.030 39.896 1.00 49.66 96 LEU A C 1
ATOM 759 O O . LEU A 1 96 ? 20.756 27.125 40.114 1.00 49.66 96 LEU A O 1
ATOM 763 N N . GLY A 1 97 ? 20.317 29.301 39.779 1.00 51.91 97 GLY A N 1
ATOM 764 C CA . GLY A 1 97 ? 21.511 29.784 40.448 1.00 51.91 97 GLY A CA 1
ATOM 765 C C . GLY A 1 97 ? 21.299 29.840 41.966 1.00 51.91 97 GLY A C 1
ATOM 766 O O . GLY A 1 97 ? 20.174 29.924 42.452 1.00 51.91 97 GLY A O 1
ATOM 767 N N . VAL A 1 98 ? 22.433 29.935 42.661 1.00 52.31 98 VAL A N 1
ATOM 768 C CA . VAL A 1 98 ? 22.633 30.405 44.042 1.00 52.31 98 VAL A CA 1
ATOM 769 C C . VAL A 1 98 ? 22.427 29.385 45.175 1.00 52.31 98 VAL A C 1
ATOM 771 O O . VAL A 1 98 ? 21.314 29.127 45.614 1.00 52.31 98 VAL A O 1
ATOM 774 N N . PHE A 1 99 ? 23.540 28.854 45.694 1.00 46.19 99 PHE A N 1
ATOM 775 C CA . PHE A 1 99 ? 24.109 29.154 47.027 1.00 46.19 99 PHE A CA 1
ATOM 776 C C . PHE A 1 99 ? 24.994 27.985 47.491 1.00 46.19 99 PHE A C 1
ATOM 778 O O . PHE A 1 99 ? 24.470 26.933 47.845 1.00 46.19 99 PHE A O 1
ATOM 785 N N . SER A 1 100 ? 26.318 28.185 47.544 1.00 54.72 100 SER A N 1
ATOM 786 C CA . SER A 1 100 ? 27.116 27.963 48.762 1.00 54.72 100 SER A CA 1
ATOM 787 C C . SER A 1 100 ? 28.534 28.505 48.623 1.00 54.72 100 SER A C 1
ATOM 789 O O . SER A 1 100 ? 29.043 28.550 47.482 1.00 54.72 100 SER A O 1
#

Secondary structure (DSSP, 8-state):
--SHHHHHHHHHHHHHHHHHHHHH----SHHHHHHHHHHHHHHHS--THHHHHHHHHT--HHHHHHHHHTSTTHHHHHHHHHGGGSS-----SS------

pLDDT: mean 71.24, std 13.44, range [41.81, 87.31]

Nearest PDB structures (foldseek):
  7tdz-assembly1_P  TM=3.580E-01  e=3.312E+00  Xenopus laevis
  1o3x-assembly1_A  TM=2.665E-01  e=5.743E+00  Homo sapiens

Foldseek 3Di:
DPVVLVVQLVVLVVVLVVLLCLLPDPDDDPVSLVSNQVSLCVLQPPDPVQCVSCVSNVHDSVVSSVVSVVDPPNVVSNVVVVVPPPPDDDDDDPDDDDDD

Mean predicted aligned error: 12.38 Å

Solvent-accessible surface area (backbone atoms only — not comparable to full-atom values): 6125 Å² total; per-residue (Å²): 144,78,62,63,69,58,50,53,21,50,50,39,45,48,51,53,52,48,39,51,48,44,39,66,54,85,65,85,49,75,65,50,49,49,51,18,48,52,30,42,46,57,67,73,44,93,49,79,62,49,54,51,45,21,57,57,38,73,45,60,54,64,62,50,42,54,58,50,65,68,40,87,66,48,62,61,61,57,59,62,61,70,63,71,78,80,77,78,81,88,78,89,90,86,83,81,83,89,88,134

Radius of gyration: 20.65 Å; Cα contacts (8 Å, |Δi|>4): 56; chains: 1; bounding box: 39×50×67 Å